Protein AF-A0A8J9RZ17-F1 (afdb_monomer_lite)

pLDDT: mean 84.28, std 10.72, range [52.25, 97.38]

Secondary structure (DSSP, 8-state):
----SSS-PPPGGGTTPPP----SBTTTB---SS--TT-S--PPP-

Structure (mmCIF, N/CA/C/O backbone):
data_AF-A0A8J9RZ17-F1
#
_entry.id   AF-A0A8J9RZ17-F1
#
loop_
_atom_site.group_PDB
_atom_site.id
_atom_site.type_symbol
_atom_site.label_atom_id
_atom_site.label_alt_id
_atom_site.label_comp_id
_atom_site.label_asym_id
_atom_site.label_entity_id
_atom_site.label_seq_id
_atom_site.pdbx_PDB_ins_code
_atom_site.Cartn_x
_atom_site.Cartn_y
_atom_site.Cartn_z
_atom_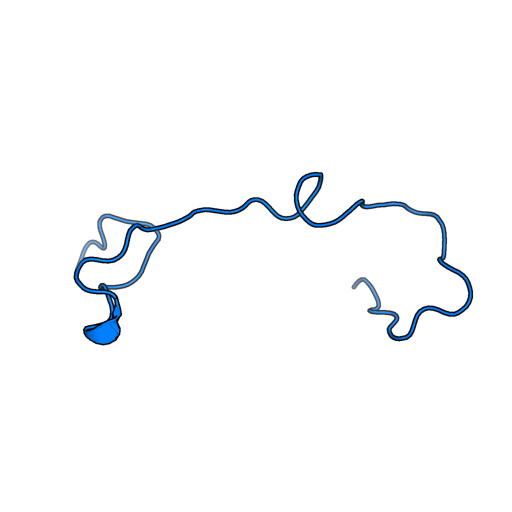site.occupancy
_atom_site.B_iso_or_equiv
_atom_site.auth_seq_id
_atom_site.auth_comp_id
_atom_site.auth_asym_id
_atom_site.auth_atom_id
_atom_site.pdbx_PDB_model_num
ATOM 1 N N . GLU A 1 1 ? 3.919 13.806 23.685 1.00 52.25 1 GLU A N 1
ATOM 2 C CA . GLU A 1 1 ? 3.186 12.546 23.908 1.00 52.25 1 GLU A CA 1
ATOM 3 C C . GLU A 1 1 ? 3.902 11.472 23.115 1.00 52.25 1 GLU A C 1
ATOM 5 O O . GLU A 1 1 ? 4.153 11.674 21.934 1.00 52.25 1 GLU A O 1
ATOM 10 N N . GLU A 1 2 ? 4.381 10.433 23.787 1.00 58.81 2 GLU A N 1
ATOM 11 C CA . GLU A 1 2 ? 5.243 9.412 23.189 1.00 58.81 2 GLU A CA 1
ATOM 12 C C . GLU A 1 2 ? 4.352 8.381 22.488 1.00 58.81 2 GLU A C 1
ATOM 14 O O . GLU A 1 2 ? 3.695 7.562 23.130 1.00 58.81 2 GLU A O 1
ATOM 19 N N . GLN A 1 3 ? 4.226 8.502 21.166 1.00 62.94 3 GLN A N 1
ATOM 20 C CA . GLN A 1 3 ? 3.368 7.632 20.369 1.00 62.94 3 GLN A CA 1
ATOM 21 C C . GLN A 1 3 ? 3.998 6.234 20.301 1.00 62.94 3 GLN A C 1
ATOM 23 O O . GLN A 1 3 ? 5.027 6.030 19.666 1.00 62.94 3 GLN A O 1
ATOM 28 N N . SER A 1 4 ? 3.387 5.267 20.988 1.00 76.12 4 SER A N 1
ATOM 29 C CA . SER A 1 4 ? 3.948 3.931 21.240 1.00 76.12 4 SER A CA 1
ATOM 30 C C . SER A 1 4 ? 3.809 2.936 20.075 1.00 76.12 4 SER A C 1
ATOM 32 O O . SER A 1 4 ? 3.938 1.728 20.272 1.00 76.12 4 SER A O 1
ATOM 34 N N . GLY A 1 5 ? 3.570 3.408 18.847 1.00 83.44 5 GLY A N 1
ATOM 35 C CA . GLY A 1 5 ? 3.416 2.540 17.679 1.00 83.44 5 GLY A CA 1
ATOM 36 C C . GLY A 1 5 ? 3.479 3.271 16.338 1.00 83.44 5 GLY A C 1
ATOM 37 O O . GLY A 1 5 ? 3.352 4.490 16.273 1.00 83.44 5 GLY A O 1
ATOM 38 N N . LEU A 1 6 ? 3.662 2.494 15.261 1.00 91.94 6 LEU A N 1
ATOM 39 C CA . LEU A 1 6 ? 3.781 2.988 13.878 1.00 91.94 6 LEU A CA 1
ATOM 40 C C . LEU A 1 6 ? 2.446 3.437 13.260 1.00 91.94 6 LEU A C 1
ATOM 42 O O . LEU A 1 6 ? 2.443 4.112 12.235 1.00 91.94 6 LEU A O 1
ATOM 46 N N . LEU A 1 7 ? 1.316 3.036 13.850 1.00 91.25 7 LEU A N 1
ATOM 47 C CA . LEU A 1 7 ? -0.023 3.337 13.346 1.00 91.25 7 LEU A CA 1
ATOM 48 C C . LEU A 1 7 ? -0.689 4.450 14.170 1.00 91.25 7 LEU A C 1
ATOM 50 O O . LEU A 1 7 ? -0.422 4.581 15.370 1.00 91.25 7 LEU A O 1
ATOM 54 N N . PRO A 1 8 ? -1.581 5.246 13.554 1.00 91.69 8 PRO A N 1
ATOM 55 C CA . PRO A 1 8 ? -2.404 6.200 14.282 1.00 91.69 8 PRO A CA 1
ATOM 56 C C . PRO A 1 8 ? -3.417 5.484 15.187 1.00 91.69 8 PRO A C 1
ATOM 58 O O . PRO A 1 8 ? -3.581 4.262 15.154 1.00 91.69 8 PRO A O 1
ATOM 61 N N . THR A 1 9 ? -4.139 6.261 15.992 1.00 91.94 9 THR A N 1
ATOM 62 C CA . THR A 1 9 ? -5.283 5.751 16.753 1.00 91.94 9 THR A CA 1
ATOM 63 C C . THR A 1 9 ? -6.312 5.104 15.822 1.00 91.94 9 THR A C 1
ATOM 65 O O . THR A 1 9 ? -6.614 5.629 14.752 1.00 91.94 9 THR A O 1
ATOM 68 N N . LEU A 1 10 ? -6.868 3.969 16.253 1.00 93.19 10 LEU A N 1
ATOM 69 C CA . LEU A 1 10 ? -7.856 3.211 15.489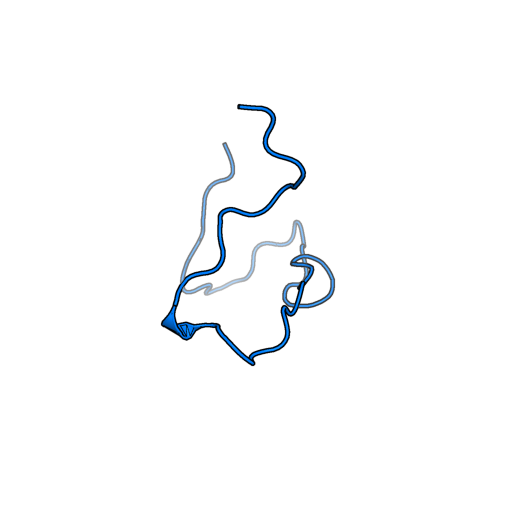 1.00 93.19 10 LEU A CA 1
ATOM 70 C C . LEU A 1 10 ? -9.100 4.059 15.183 1.00 93.19 10 LEU A C 1
ATOM 72 O O . LEU A 1 10 ? -9.710 4.627 16.095 1.00 93.19 10 LEU A O 1
ATOM 76 N N . HIS A 1 11 ? -9.510 4.085 13.914 1.00 95.06 11 HIS A N 1
ATOM 77 C CA . HIS A 1 11 ? -10.748 4.737 13.502 1.00 95.06 11 HIS A CA 1
ATOM 78 C C . HIS A 1 11 ? -11.972 4.003 14.094 1.00 95.06 11 HIS A C 1
ATOM 80 O O . HIS A 1 11 ? -11.963 2.769 14.164 1.00 95.06 11 HIS A O 1
ATOM 86 N N . PRO A 1 12 ? -13.046 4.702 14.519 1.00 96.19 12 PRO A N 1
ATOM 87 C CA . PRO A 1 12 ? -14.227 4.060 15.107 1.00 96.19 12 PRO A CA 1
ATOM 88 C C . PRO A 1 12 ? -14.833 2.944 14.246 1.00 96.19 12 PRO A C 1
ATOM 90 O O . PRO A 1 12 ? -15.256 1.923 14.790 1.00 96.19 12 PRO A O 1
ATOM 93 N N . ASP A 1 13 ? -14.803 3.107 12.924 1.00 97.31 13 ASP A N 1
ATOM 94 C CA . ASP A 1 13 ? -15.371 2.152 11.962 1.00 97.31 13 ASP A CA 1
ATOM 95 C C . ASP A 1 13 ? -14.570 0.849 11.824 1.00 97.31 13 ASP A C 1
ATOM 97 O O . ASP A 1 13 ? -15.065 -0.120 11.246 1.00 97.31 13 ASP A O 1
ATOM 101 N N . ASP A 1 14 ? -13.343 0.797 12.348 1.00 96.50 14 ASP A N 1
ATOM 102 C CA . ASP A 1 14 ? -12.478 -0.388 12.299 1.00 96.50 14 ASP A CA 1
ATOM 103 C C . ASP A 1 14 ? -12.514 -1.214 13.587 1.00 96.50 14 ASP A C 1
ATOM 105 O O . ASP A 1 14 ? -11.871 -2.262 13.690 1.00 96.50 14 ASP A O 1
ATOM 109 N N . ARG A 1 15 ? -13.319 -0.795 14.572 1.00 96.25 15 ARG A N 1
ATOM 110 C CA . ARG A 1 15 ? -13.535 -1.562 15.802 1.00 96.25 15 ARG A CA 1
ATOM 111 C C . ARG A 1 15 ? -14.050 -2.966 15.484 1.00 96.25 15 ARG A C 1
ATOM 113 O O . ARG A 1 15 ? -15.030 -3.146 14.770 1.00 96.25 15 ARG A O 1
ATOM 120 N N . GLY A 1 16 ? -13.388 -3.970 16.056 1.00 95.69 16 GLY A N 1
ATOM 121 C CA . GLY A 1 16 ? -13.739 -5.382 15.876 1.00 95.69 16 GLY A CA 1
ATOM 122 C C . GLY A 1 16 ? -13.218 -6.019 14.583 1.00 95.69 16 GLY A C 1
ATOM 123 O O . GLY A 1 16 ? -13.34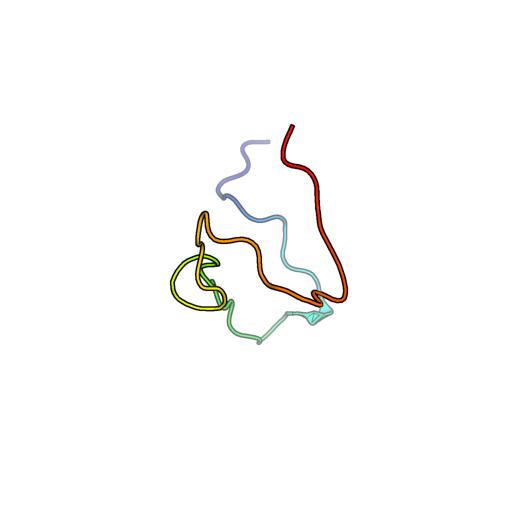8 -7.232 14.427 1.00 95.69 16 GLY A O 1
ATOM 124 N N . LYS A 1 17 ? -12.589 -5.255 13.679 1.00 97.38 17 LYS A N 1
ATOM 125 C CA . LYS A 1 17 ? -11.900 -5.807 12.506 1.00 97.38 17 LYS A CA 1
ATOM 126 C C . LYS A 1 17 ? -10.471 -6.215 12.867 1.00 97.38 17 LYS A C 1
ATOM 128 O O . LYS A 1 17 ? -9.843 -5.632 13.749 1.00 97.38 17 LYS A O 1
ATOM 133 N N . LYS A 1 18 ? -9.937 -7.220 12.168 1.00 95.56 18 LYS A N 1
ATOM 134 C CA . LYS A 1 18 ? -8.513 -7.570 12.265 1.00 95.56 18 LYS A CA 1
ATOM 135 C C . LYS A 1 18 ? -7.688 -6.573 11.451 1.00 95.56 18 LYS A C 1
ATOM 137 O O . LYS A 1 18 ? -8.072 -6.234 10.336 1.00 95.56 18 LYS A O 1
ATOM 142 N N . CYS A 1 19 ? -6.546 -6.156 11.989 1.00 93.81 19 CYS A N 1
ATOM 143 C CA . CYS A 1 19 ? -5.546 -5.422 11.222 1.00 93.81 19 CYS A CA 1
ATOM 144 C C . CYS A 1 19 ? -4.806 -6.410 10.310 1.00 93.81 19 CYS A C 1
ATOM 146 O O . CYS A 1 19 ? -4.222 -7.377 10.802 1.00 93.81 19 CYS A O 1
ATOM 148 N N . LEU A 1 20 ? -4.872 -6.194 8.997 1.00 94.12 20 LEU A N 1
ATOM 149 C CA . LEU A 1 20 ? -4.141 -6.972 8.002 1.00 94.12 20 LEU A CA 1
ATOM 150 C C . LEU A 1 20 ? -2.988 -6.116 7.481 1.00 94.12 20 LEU A C 1
ATOM 152 O O . LEU A 1 20 ? -3.222 -5.086 6.855 1.00 94.12 20 LEU A O 1
ATOM 156 N N . VAL A 1 21 ? -1.758 -6.548 7.743 1.00 92.31 21 VAL A N 1
ATOM 157 C CA . VAL A 1 21 ? -0.558 -5.928 7.177 1.00 92.31 21 VAL A CA 1
ATOM 158 C C . VAL A 1 21 ? -0.220 -6.674 5.895 1.00 92.31 21 VAL A C 1
ATOM 160 O O . VAL A 1 21 ? -0.101 -7.899 5.914 1.00 92.31 21 VAL A O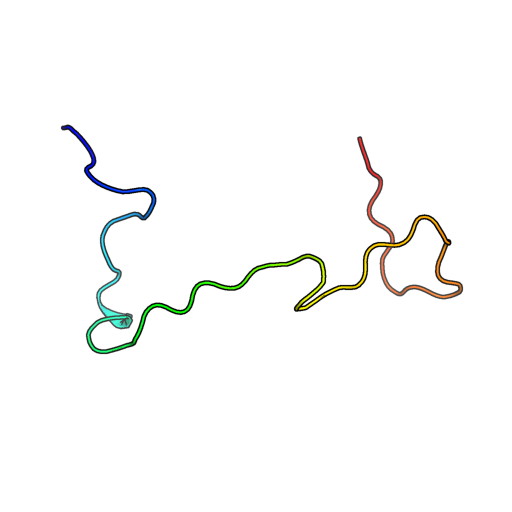 1
ATOM 163 N N . LEU A 1 22 ? -0.109 -5.939 4.793 1.00 91.44 22 LEU A N 1
ATOM 164 C CA . LEU A 1 22 ? 0.234 -6.479 3.484 1.00 91.44 22 LEU A CA 1
ATOM 165 C C . LEU A 1 22 ? 1.551 -5.874 3.031 1.00 91.44 22 LEU A C 1
ATOM 167 O O . LEU A 1 22 ? 1.728 -4.659 3.109 1.00 91.44 22 LEU A O 1
ATOM 171 N N . ASP A 1 23 ? 2.437 -6.735 2.552 1.00 88.50 23 ASP A N 1
ATOM 172 C CA . ASP A 1 23 ? 3.596 -6.301 1.789 1.00 88.50 23 ASP A CA 1
ATOM 173 C C . ASP A 1 23 ? 3.193 -6.037 0.331 1.00 88.50 23 ASP A C 1
ATOM 175 O O . ASP A 1 23 ? 2.206 -6.595 -0.165 1.00 88.50 23 ASP A O 1
ATOM 179 N N . LEU A 1 24 ? 3.931 -5.155 -0.338 1.00 84.00 24 LEU A N 1
ATOM 180 C CA . LEU A 1 24 ? 3.634 -4.730 -1.702 1.00 84.00 24 LEU A CA 1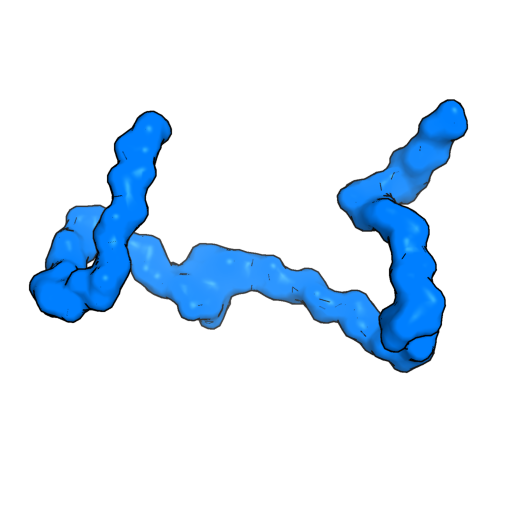
ATOM 181 C C . LEU A 1 24 ? 4.390 -5.589 -2.720 1.00 84.00 24 LEU A C 1
ATOM 183 O O . LEU A 1 24 ? 3.759 -6.320 -3.495 1.00 84.00 24 LEU A O 1
ATOM 187 N N . ASP A 1 25 ? 5.720 -5.525 -2.700 1.00 76.00 25 ASP A N 1
ATOM 188 C CA . ASP A 1 25 ? 6.568 -6.263 -3.633 1.00 76.00 25 ASP A CA 1
ATOM 189 C C . ASP A 1 25 ? 6.502 -7.772 -3.346 1.00 76.00 25 ASP A C 1
ATOM 191 O O . ASP A 1 25 ? 6.397 -8.210 -2.205 1.00 76.00 25 ASP A O 1
ATOM 195 N N . GLU A 1 26 ? 6.488 -8.585 -4.403 1.00 67.12 26 GLU A N 1
ATOM 196 C CA . GLU A 1 26 ? 6.460 -10.058 -4.357 1.00 67.12 26 GLU A CA 1
ATOM 197 C C . GLU A 1 26 ? 5.181 -10.696 -3.773 1.00 67.12 26 GLU A C 1
ATOM 199 O O . GLU A 1 26 ? 5.017 -11.914 -3.862 1.00 67.12 26 GLU A O 1
ATOM 204 N N . THR A 1 27 ? 4.229 -9.897 -3.271 1.00 73.44 27 THR A N 1
ATOM 205 C CA . THR A 1 27 ? 2.904 -10.372 -2.821 1.00 73.44 27 THR A CA 1
ATOM 206 C C . THR A 1 27 ? 1.771 -9.865 -3.708 1.00 73.44 27 THR A C 1
ATOM 208 O O . THR A 1 27 ? 0.937 -10.650 -4.159 1.00 73.44 27 THR A O 1
ATOM 211 N N . LEU A 1 28 ? 1.722 -8.558 -3.968 1.00 76.62 28 LEU A N 1
ATOM 212 C CA . LEU A 1 28 ? 0.645 -7.939 -4.750 1.00 76.62 28 LEU A CA 1
ATOM 213 C C . LEU A 1 28 ? 1.125 -7.448 -6.112 1.00 76.62 28 LEU A C 1
ATOM 215 O O . LEU A 1 28 ? 0.330 -7.353 -7.047 1.00 76.62 28 LEU A O 1
ATOM 219 N N . VAL A 1 29 ? 2.419 -7.158 -6.234 1.00 81.88 29 VAL A N 1
ATOM 220 C CA . VAL A 1 29 ? 3.042 -6.738 -7.485 1.00 81.88 29 VAL A CA 1
ATOM 221 C C . VAL A 1 29 ? 4.338 -7.502 -7.730 1.00 81.88 29 VAL A C 1
ATOM 223 O O . VAL A 1 29 ? 5.011 -7.944 -6.801 1.00 81.88 29 VAL A O 1
ATOM 226 N N . HIS A 1 30 ? 4.699 -7.653 -9.003 1.00 81.62 30 HIS A N 1
ATOM 227 C CA . HIS A 1 30 ? 6.023 -8.120 -9.396 1.00 81.62 30 HIS A CA 1
ATOM 228 C C . HIS A 1 30 ? 6.815 -6.939 -9.948 1.00 81.62 30 HIS A C 1
ATOM 230 O O . HIS A 1 30 ? 6.470 -6.389 -10.997 1.00 81.62 30 HIS A O 1
ATOM 236 N N . SER A 1 31 ? 7.871 -6.550 -9.242 1.00 76.94 31 SER A N 1
ATOM 237 C CA . SER A 1 31 ? 8.781 -5.508 -9.692 1.00 76.94 31 SER A CA 1
ATOM 238 C C . SER A 1 31 ? 9.712 -6.060 -10.778 1.00 76.94 31 SER A C 1
ATOM 240 O O . SER A 1 31 ? 10.294 -7.138 -10.671 1.00 76.94 31 SER A O 1
ATOM 242 N N . SER A 1 32 ? 9.833 -5.329 -11.885 1.00 78.50 32 SER A N 1
ATOM 243 C CA . SER A 1 32 ? 10.722 -5.677 -12.991 1.00 78.50 32 SER A CA 1
ATOM 244 C C . SER A 1 32 ? 11.244 -4.413 -13.655 1.00 78.50 32 SER A C 1
ATOM 246 O O . SER A 1 32 ? 10.499 -3.462 -13.865 1.00 78.50 32 SER A O 1
ATOM 248 N N . PHE A 1 33 ? 12.510 -4.425 -14.070 1.00 78.62 33 PHE A N 1
ATOM 249 C CA . PHE A 1 33 ? 13.082 -3.362 -14.904 1.00 78.62 33 PHE A CA 1
ATOM 250 C C . PHE A 1 33 ? 12.641 -3.449 -16.374 1.00 78.62 33 PHE A C 1
ATOM 252 O O . PHE A 1 33 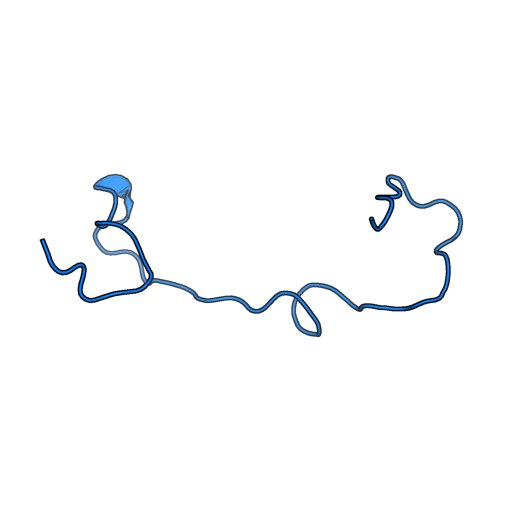? 13.049 -2.633 -17.200 1.00 78.62 33 PHE A O 1
ATOM 259 N N . ARG A 1 34 ? 11.832 -4.451 -16.739 1.00 84.00 34 ARG A N 1
ATOM 260 C CA . ARG A 1 34 ? 11.303 -4.589 -18.096 1.00 84.00 34 ARG A CA 1
ATOM 261 C C . ARG A 1 34 ? 10.095 -3.682 -18.271 1.00 84.00 34 ARG A C 1
ATOM 263 O O . ARG A 1 34 ? 9.108 -3.814 -17.555 1.00 84.00 34 ARG A O 1
ATOM 270 N N . ALA A 1 35 ? 10.157 -2.810 -19.273 1.00 82.44 35 ALA A N 1
ATOM 271 C CA . ALA A 1 35 ? 8.998 -2.032 -19.683 1.00 82.44 35 ALA A CA 1
ATOM 272 C C . ALA A 1 35 ? 7.861 -2.971 -20.116 1.00 82.44 35 ALA A C 1
ATOM 274 O O . ALA A 1 35 ? 8.083 -3.890 -20.908 1.00 82.44 35 ALA A O 1
ATOM 275 N N . VAL A 1 36 ? 6.655 -2.726 -19.604 1.00 85.75 36 VAL A N 1
ATOM 276 C CA . VAL A 1 36 ? 5.442 -3.464 -19.975 1.00 85.75 36 VAL A CA 1
ATOM 277 C C . VAL A 1 36 ? 4.796 -2.764 -21.177 1.00 85.75 36 VAL A C 1
ATOM 279 O O . VAL A 1 36 ? 4.355 -1.619 -21.039 1.00 85.75 36 VAL A O 1
ATOM 282 N N . PRO A 1 37 ? 4.744 -3.391 -22.369 1.00 89.25 37 PRO A N 1
ATOM 283 C CA . PRO A 1 37 ? 4.108 -2.784 -23.534 1.00 89.25 37 PRO A CA 1
ATOM 284 C C . PRO A 1 37 ? 2.606 -2.603 -23.304 1.00 89.25 37 PRO A C 1
ATOM 286 O O . PRO A 1 37 ? 1.930 -3.542 -22.894 1.00 89.25 37 PRO A O 1
ATOM 289 N N . GLY A 1 38 ? 2.082 -1.412 -23.601 1.00 87.75 38 GLY A N 1
ATOM 290 C CA . GLY A 1 38 ? 0.649 -1.125 -23.480 1.00 87.75 38 GLY A CA 1
ATOM 291 C C . GLY A 1 38 ? 0.144 -0.964 -22.044 1.00 87.75 38 GLY A C 1
ATOM 292 O O . GLY A 1 38 ? -1.039 -1.173 -21.810 1.00 87.75 38 GLY A O 1
ATOM 293 N N . ALA A 1 39 ? 1.012 -0.616 -21.090 1.00 89.50 39 ALA A N 1
ATOM 294 C CA . ALA A 1 39 ? 0.579 -0.295 -19.733 1.00 89.50 39 ALA A CA 1
ATOM 295 C C . ALA A 1 39 ? -0.408 0.886 -19.726 1.00 89.50 39 ALA A C 1
ATOM 297 O O . ALA A 1 39 ? -0.143 1.917 -20.348 1.00 89.50 39 ALA A O 1
ATOM 298 N N . ASP A 1 40 ? -1.504 0.753 -18.973 1.00 89.38 40 ASP A N 1
ATOM 299 C CA . ASP A 1 40 ? -2.498 1.822 -18.805 1.00 89.38 40 ASP A CA 1
ATOM 300 C C . ASP A 1 40 ? -1.896 3.060 -18.120 1.00 89.38 40 ASP A C 1
ATOM 302 O O . ASP A 1 40 ? -2.295 4.191 -18.395 1.00 89.38 40 ASP A O 1
ATOM 306 N N . PHE A 1 41 ? -0.901 2.849 -17.248 1.00 84.06 41 PHE A N 1
ATOM 307 C CA . PHE A 1 41 ? -0.224 3.902 -16.498 1.00 84.06 41 PHE A CA 1
ATOM 308 C C . PHE A 1 41 ? 1.277 3.623 -16.368 1.00 84.06 41 PHE A C 1
ATOM 310 O O . PHE A 1 41 ? 1.691 2.516 -16.024 1.00 84.06 41 PHE A O 1
ATOM 317 N N . VAL A 1 42 ? 2.093 4.656 -16.597 1.00 85.00 42 VAL A N 1
ATOM 318 C CA . VAL A 1 42 ? 3.545 4.643 -16.374 1.00 85.00 42 VAL A CA 1
ATOM 319 C C . VAL A 1 42 ? 3.878 5.749 -15.381 1.00 85.00 42 VAL A C 1
ATOM 321 O O . VAL A 1 42 ? 3.635 6.923 -15.655 1.00 85.00 42 VAL A O 1
ATOM 324 N N . ILE A 1 43 ? 4.427 5.373 -14.227 1.00 82.56 43 ILE A N 1
ATOM 325 C CA . ILE A 1 43 ? 4.822 6.318 -13.179 1.00 82.56 43 ILE A CA 1
ATOM 326 C C . ILE A 1 43 ? 6.341 6.523 -13.269 1.00 82.56 43 ILE A C 1
ATOM 328 O O . ILE A 1 43 ? 7.079 5.540 -13.168 1.00 82.56 43 ILE A O 1
ATOM 332 N N . PRO A 1 44 ? 6.836 7.757 -13.483 1.00 80.50 44 PRO A N 1
ATOM 333 C CA . PRO A 1 44 ? 8.268 8.019 -13.506 1.00 80.50 44 PRO A CA 1
ATOM 334 C C . PRO A 1 44 ? 8.858 7.857 -12.103 1.00 80.50 44 PRO A C 1
ATOM 336 O O . PRO A 1 44 ? 8.319 8.387 -11.130 1.00 80.50 44 PRO A O 1
ATOM 339 N N . VAL A 1 45 ? 9.981 7.150 -12.010 1.00 75.12 45 VAL A N 1
ATOM 340 C CA . VAL A 1 45 ? 10.799 7.109 -10.791 1.00 75.12 45 VAL A CA 1
ATOM 341 C C . VAL A 1 45 ? 11.661 8.378 -10.768 1.00 75.12 45 VAL A C 1
ATOM 343 O O . VAL A 1 45 ? 12.310 8.670 -11.775 1.00 75.12 45 VAL A O 1
ATOM 346 N N . GLN A 1 46 ? 11.613 9.151 -9.675 1.00 63.19 46 GLN A N 1
ATOM 347 C CA . GLN A 1 46 ? 12.470 10.330 -9.451 1.00 63.19 46 GLN A CA 1
ATOM 348 C C . GLN A 1 46 ? 13.731 9.953 -8.680 1.00 63.19 46 GLN A C 1
ATOM 350 O O . GLN A 1 46 ? 13.621 9.088 -7.782 1.00 63.19 46 GLN A O 1
#

InterPro domains:
  IPR004274 FCP1 homology domain [PF03031] (18-45)
  IPR004274 FCP1 homology domain [PS50969] (13-46)
  IPR023214 HAD superfamily [G3DSA:3.40.50.1000] (1-46)
  IPR036412 HAD-like superfamily [SSF56784] (6-45)

Radius of gyration: 17.58 Å; chains: 1; bounding box: 28×23×47 Å

Foldseek 3Di:
DDDPDPDDPDDPVCPPPDDDDDDPDPGPDDDDPDDDPPDPDDDDDD

Sequence (46 aa):
EEQSGLLPTLHPDDRGKKCLVLDLDETLVHSSFRAVPGADFVIPVQ

Organism: Phaeodactylum tricornutum (NCBI:txid2850)